Protein AF-N2A535-F1 (afdb_monomer_lite)

Radius of gyration: 11.87 Å; chains: 1; bounding box: 24×26×30 Å

Foldseek 3Di:
DAPPVRHQDFQLVVLVVDDPVVVVVVVVVCVVCVVVQDDDDVSNVVNRRDGPPPPPVVD

Organism: NCBI:txid1235802

pLDDT: mean 83.27, std 16.78, range [41.78, 97.0]

Sequence (59 aa):
MRDEYGRINNRAQIIRSLDKLRLAHFLTLIVENPEEYPKNTMEWLDWLNAESGDNIDKL

Secondary structure (DSSP, 8-state):
-B-TTSPBPBHHHHHHH--HHHHHHHHHHHHH-GGGS-SSHHHHHHHHHSB--TTGGG-

Structure (mmCIF, N/CA/C/O backbone):
data_AF-N2A535-F1
#
_entry.id   AF-N2A535-F1
#
loop_
_atom_site.group_PDB
_atom_site.id
_atom_site.type_symbol
_atom_site.label_atom_id
_atom_site.label_alt_id
_atom_site.label_comp_id
_atom_site.label_asym_id
_atom_site.label_entity_id
_atom_site.label_seq_id
_atom_site.pdbx_PDB_ins_code
_atom_site.Cartn_x
_atom_site.Cartn_y
_atom_site.Cartn_z
_atom_site.occupancy
_atom_site.B_iso_or_equiv
_atom_site.auth_seq_id
_atom_site.auth_comp_id
_atom_site.auth_asym_id
_atom_site.auth_atom_id
_atom_site.pdbx_PDB_model_num
ATOM 1 N N . MET A 1 1 ? 14.644 1.950 -4.649 1.00 59.19 1 MET A N 1
ATOM 2 C CA . MET A 1 1 ? 14.686 1.767 -6.123 1.00 59.19 1 MET A CA 1
ATOM 3 C C . MET A 1 1 ? 14.715 3.143 -6.785 1.00 59.19 1 MET A C 1
ATOM 5 O O . MET A 1 1 ? 13.920 3.988 -6.384 1.00 59.19 1 MET A O 1
ATOM 9 N N . ARG A 1 2 ? 15.659 3.414 -7.696 1.00 60.50 2 ARG A N 1
ATOM 10 C CA . ARG A 1 2 ? 15.748 4.707 -8.400 1.00 60.50 2 ARG A CA 1
ATOM 11 C C . ARG A 1 2 ? 14.992 4.640 -9.729 1.00 60.50 2 ARG A C 1
ATOM 13 O O . ARG A 1 2 ? 14.965 3.569 -10.334 1.00 60.50 2 ARG A O 1
ATOM 20 N N . ASP A 1 3 ? 14.378 5.739 -10.155 1.00 63.34 3 ASP A N 1
ATOM 21 C CA . ASP A 1 3 ? 13.777 5.843 -11.485 1.00 63.34 3 ASP A CA 1
ATOM 22 C C . ASP A 1 3 ? 14.849 5.881 -12.590 1.00 63.34 3 ASP A C 1
ATOM 24 O O . ASP A 1 3 ? 16.056 5.943 -12.333 1.00 63.34 3 ASP A O 1
ATOM 28 N N . GLU A 1 4 ? 14.396 5.849 -13.842 1.00 57.59 4 GLU A N 1
ATOM 29 C CA . GLU A 1 4 ? 15.237 5.922 -15.046 1.00 57.59 4 GLU A CA 1
ATOM 30 C C . GLU A 1 4 ? 16.052 7.229 -15.164 1.00 57.59 4 GLU A C 1
ATOM 32 O O . GLU A 1 4 ? 16.973 7.316 -15.976 1.00 57.59 4 GLU A O 1
ATOM 37 N N . TYR A 1 5 ? 15.763 8.219 -14.314 1.00 60.91 5 TYR A N 1
ATOM 38 C CA . TYR A 1 5 ? 16.449 9.506 -14.218 1.00 60.91 5 TYR A CA 1
ATOM 39 C C . TYR A 1 5 ? 17.329 9.619 -12.958 1.00 60.91 5 TYR A C 1
ATOM 41 O O . TYR A 1 5 ? 17.877 10.687 -12.678 1.00 60.91 5 TYR A O 1
ATOM 49 N N . GLY A 1 6 ? 17.485 8.531 -12.195 1.00 59.97 6 GLY A N 1
ATOM 50 C CA . GLY A 1 6 ? 18.325 8.463 -11.001 1.00 59.97 6 GLY A CA 1
ATOM 51 C C . GLY A 1 6 ? 17.705 9.053 -9.729 1.00 59.97 6 GLY A C 1
ATOM 52 O O . GLY A 1 6 ? 18.424 9.192 -8.735 1.00 59.97 6 GLY A O 1
ATOM 53 N N . ARG A 1 7 ? 16.408 9.380 -9.725 1.00 68.75 7 ARG A N 1
ATOM 54 C CA . ARG A 1 7 ? 15.673 9.902 -8.560 1.00 68.75 7 ARG A CA 1
ATOM 55 C C . ARG A 1 7 ? 15.180 8.758 -7.686 1.00 68.75 7 ARG A C 1
ATOM 57 O O . ARG A 1 7 ? 14.846 7.692 -8.189 1.00 68.75 7 ARG A O 1
ATOM 64 N N . ILE A 1 8 ? 15.132 8.958 -6.373 1.00 73.88 8 ILE A N 1
ATOM 65 C CA . ILE A 1 8 ? 14.565 7.963 -5.457 1.00 73.88 8 ILE A CA 1
ATOM 66 C C . ILE A 1 8 ? 13.054 7.905 -5.699 1.00 73.88 8 ILE A C 1
ATOM 68 O O . ILE A 1 8 ? 12.382 8.934 -5.647 1.00 73.88 8 ILE A O 1
ATOM 72 N N . ASN A 1 9 ? 12.523 6.711 -5.977 1.00 80.88 9 ASN A N 1
ATOM 73 C CA . ASN A 1 9 ? 11.082 6.533 -6.128 1.00 80.88 9 ASN A CA 1
ATOM 74 C C . ASN A 1 9 ? 10.368 6.920 -4.829 1.00 80.88 9 ASN A C 1
ATOM 76 O O . ASN A 1 9 ? 10.808 6.576 -3.729 1.00 80.88 9 ASN A O 1
ATOM 80 N N . ASN A 1 10 ? 9.232 7.598 -4.949 1.00 86.94 10 ASN A N 1
ATOM 81 C CA . ASN A 1 10 ? 8.355 7.798 -3.806 1.00 86.94 10 ASN A CA 1
ATOM 82 C C . ASN A 1 10 ? 7.637 6.492 -3.434 1.00 86.94 10 ASN A C 1
ATOM 84 O O . ASN A 1 10 ? 7.597 5.522 -4.203 1.00 86.94 10 ASN A O 1
ATOM 88 N N . ARG A 1 11 ? 7.063 6.445 -2.231 1.00 89.50 11 ARG A N 1
ATOM 89 C CA . ARG A 1 11 ? 6.405 5.231 -1.725 1.00 89.50 11 ARG A CA 1
ATOM 90 C C . ARG A 1 11 ? 5.253 4.775 -2.621 1.00 89.50 11 ARG A C 1
ATOM 92 O O . ARG A 1 11 ? 5.104 3.575 -2.840 1.00 89.50 11 ARG A O 1
ATOM 99 N N . ALA A 1 12 ? 4.492 5.701 -3.209 1.00 91.25 12 ALA A N 1
ATOM 100 C CA . ALA A 1 12 ? 3.418 5.364 -4.145 1.00 91.25 12 ALA A CA 1
ATOM 101 C C . ALA A 1 12 ? 3.923 4.618 -5.391 1.00 91.25 12 ALA A C 1
ATOM 103 O O . ALA A 1 12 ? 3.296 3.653 -5.831 1.00 91.25 12 ALA A O 1
ATOM 104 N N . GLN A 1 13 ? 5.049 5.047 -5.964 1.00 88.81 13 GLN A N 1
ATOM 105 C CA . GLN A 1 13 ? 5.669 4.382 -7.110 1.00 88.81 13 GLN A CA 1
ATOM 106 C C . GLN A 1 13 ? 6.130 2.969 -6.751 1.00 88.81 13 GLN A C 1
ATOM 108 O O . GLN A 1 13 ? 5.918 2.048 -7.537 1.00 88.81 13 GLN A O 1
ATOM 113 N N . ILE A 1 14 ? 6.698 2.776 -5.557 1.00 87.94 14 ILE A N 1
ATOM 114 C CA . ILE A 1 14 ? 7.143 1.446 -5.132 1.00 87.94 14 ILE A CA 1
ATOM 115 C C . ILE A 1 14 ? 5.961 0.517 -4.871 1.00 87.94 14 ILE A C 1
ATOM 117 O O . ILE A 1 14 ? 5.952 -0.592 -5.399 1.00 87.94 14 ILE A O 1
ATOM 121 N N . ILE A 1 15 ? 4.924 0.978 -4.168 1.00 90.25 15 ILE A N 1
ATOM 122 C CA . ILE A 1 15 ? 3.708 0.184 -3.924 1.00 90.25 15 ILE A CA 1
ATOM 123 C C . ILE A 1 15 ? 3.079 -0.285 -5.245 1.00 90.25 15 ILE A C 1
ATOM 125 O O . ILE A 1 15 ? 2.668 -1.437 -5.352 1.00 90.25 15 ILE A O 1
ATOM 129 N N . ARG A 1 16 ? 3.064 0.563 -6.286 1.00 89.56 16 ARG A N 1
ATOM 130 C CA . ARG A 1 16 ? 2.568 0.188 -7.626 1.00 89.56 16 ARG A CA 1
ATOM 131 C C . ARG A 1 16 ? 3.394 -0.901 -8.313 1.00 89.56 16 ARG A C 1
ATOM 133 O O . ARG A 1 16 ? 2.868 -1.566 -9.199 1.00 89.56 16 ARG A O 1
ATOM 140 N N . SER A 1 17 ? 4.662 -1.063 -7.941 1.00 89.38 17 SER A N 1
ATOM 141 C CA . SER A 1 17 ? 5.548 -2.098 -8.488 1.00 89.38 17 SER A CA 1
ATOM 142 C C . SER A 1 17 ? 5.505 -3.428 -7.729 1.00 89.38 17 SER A C 1
ATOM 144 O O . SER A 1 17 ? 6.096 -4.400 -8.197 1.00 89.38 17 SER A O 1
ATOM 146 N N . LEU A 1 18 ? 4.820 -3.496 -6.580 1.00 90.06 18 LEU A N 1
ATOM 147 C CA . LEU A 1 18 ? 4.732 -4.725 -5.795 1.00 90.06 18 LEU A CA 1
ATOM 148 C C . LEU A 1 18 ? 3.886 -5.782 -6.514 1.00 90.06 18 LEU A C 1
ATOM 150 O O . LEU A 1 18 ? 2.814 -5.501 -7.053 1.00 90.06 18 LEU A O 1
ATOM 154 N N . ASP A 1 19 ? 4.348 -7.030 -6.468 1.00 93.69 19 ASP A N 1
ATOM 155 C CA . ASP A 1 19 ? 3.517 -8.175 -6.825 1.00 93.69 19 ASP A CA 1
ATOM 156 C C . ASP A 1 19 ? 2.406 -8.410 -5.779 1.00 93.69 19 ASP A C 1
ATOM 158 O O . ASP A 1 19 ? 2.389 -7.819 -4.697 1.00 93.69 19 ASP A O 1
ATOM 162 N N . LYS A 1 20 ? 1.452 -9.294 -6.100 1.00 95.62 20 LYS A N 1
ATOM 163 C CA . LYS A 1 20 ? 0.275 -9.547 -5.250 1.00 95.62 20 LYS A CA 1
ATOM 164 C C . LYS A 1 20 ? 0.637 -10.049 -3.851 1.00 95.62 20 LYS A C 1
ATOM 166 O O . LYS A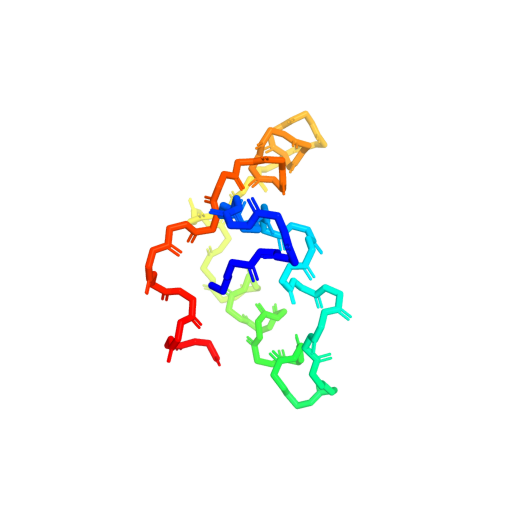 1 20 ? -0.076 -9.721 -2.907 1.00 95.62 20 LYS A O 1
ATOM 171 N N . LEU A 1 21 ? 1.695 -10.853 -3.722 1.00 95.12 21 LEU A N 1
ATOM 172 C CA . LEU A 1 21 ? 2.097 -11.421 -2.437 1.00 95.12 21 LEU A CA 1
ATOM 173 C C . LEU A 1 21 ? 2.683 -10.324 -1.548 1.00 95.12 21 LEU A C 1
ATOM 175 O O . LEU A 1 21 ? 2.238 -10.150 -0.416 1.00 95.12 21 LEU A O 1
ATOM 179 N N . ARG A 1 22 ? 3.610 -9.528 -2.085 1.00 93.00 22 ARG A N 1
ATOM 180 C CA . ARG A 1 22 ? 4.200 -8.393 -1.362 1.00 93.00 22 ARG A CA 1
ATOM 181 C C . ARG A 1 22 ? 3.174 -7.327 -1.004 1.00 93.00 22 ARG A C 1
ATOM 183 O O . ARG A 1 22 ? 3.192 -6.806 0.107 1.00 93.00 22 ARG A O 1
ATOM 190 N N . LEU A 1 23 ? 2.239 -7.033 -1.909 1.00 94.81 23 LEU A N 1
ATOM 191 C CA . LEU A 1 23 ? 1.150 -6.105 -1.618 1.00 94.81 23 LEU A CA 1
ATOM 192 C C . LEU A 1 23 ? 0.265 -6.622 -0.475 1.00 94.81 23 LEU A C 1
ATOM 194 O O . LEU A 1 23 ? -0.114 -5.840 0.392 1.00 94.81 23 LEU A O 1
ATOM 198 N N . ALA A 1 24 ? -0.037 -7.924 -0.438 1.00 97.00 24 ALA A N 1
ATOM 199 C CA . ALA A 1 24 ? -0.796 -8.515 0.661 1.00 97.00 24 ALA A CA 1
ATOM 200 C C . ALA A 1 24 ? -0.049 -8.389 1.999 1.00 97.00 24 ALA A C 1
ATOM 202 O O . ALA A 1 24 ? -0.644 -7.928 2.969 1.00 97.00 24 ALA A O 1
ATOM 203 N N . HIS A 1 25 ? 1.250 -8.705 2.038 1.00 95.69 25 HIS A N 1
ATOM 204 C CA . HIS A 1 25 ? 2.074 -8.524 3.239 1.00 95.69 25 HIS A CA 1
ATOM 205 C C . HIS A 1 25 ? 2.107 -7.068 3.713 1.00 95.69 25 HIS A C 1
ATOM 207 O O . HIS A 1 25 ? 1.912 -6.804 4.897 1.00 95.69 25 HIS A O 1
ATOM 213 N N . PHE A 1 26 ? 2.283 -6.119 2.793 1.00 93.69 26 PHE A N 1
ATOM 214 C CA . PHE A 1 26 ? 2.262 -4.695 3.117 1.00 93.69 26 PHE A CA 1
ATOM 215 C C . PHE A 1 26 ? 0.921 -4.257 3.726 1.00 93.69 26 PHE A C 1
ATOM 217 O O . PHE A 1 26 ? 0.897 -3.562 4.739 1.00 93.69 26 PHE A O 1
ATOM 224 N N . LEU A 1 27 ? -0.202 -4.698 3.153 1.00 94.94 27 LEU A N 1
ATOM 225 C CA . LEU A 1 27 ? -1.529 -4.395 3.695 1.00 94.94 27 LEU A CA 1
ATOM 226 C C . LEU A 1 27 ? -1.753 -5.033 5.073 1.00 94.94 27 LEU A C 1
ATOM 228 O O . LEU A 1 27 ? -2.353 -4.399 5.938 1.00 94.94 27 LEU A O 1
ATOM 232 N N . THR A 1 28 ? -1.251 -6.247 5.304 1.00 96.94 28 THR A N 1
ATOM 233 C CA . THR A 1 28 ? -1.290 -6.889 6.625 1.00 96.94 28 THR A CA 1
ATOM 234 C C . THR A 1 28 ? -0.509 -6.083 7.661 1.00 96.94 28 THR A C 1
ATOM 236 O O . THR A 1 28 ? -1.046 -5.826 8.734 1.00 96.94 28 THR A O 1
ATOM 239 N N . LEU A 1 29 ? 0.691 -5.596 7.328 1.00 94.12 29 LEU A N 1
ATOM 240 C CA . LEU A 1 29 ? 1.488 -4.764 8.238 1.00 94.12 29 LEU A CA 1
ATOM 241 C C . LEU A 1 29 ? 0.762 -3.479 8.654 1.00 94.12 29 LEU A C 1
ATOM 243 O O . LEU A 1 29 ? 0.852 -3.089 9.817 1.00 94.12 29 LEU A O 1
ATOM 247 N N . ILE A 1 30 ? 0.021 -2.851 7.731 1.00 94.44 30 ILE A N 1
ATOM 248 C CA . ILE A 1 30 ? -0.808 -1.670 8.029 1.00 94.44 30 ILE A CA 1
ATOM 249 C C . ILE A 1 30 ? -1.908 -2.006 9.037 1.00 94.44 30 ILE A C 1
ATOM 251 O O . ILE A 1 30 ? -2.187 -1.216 9.935 1.00 94.44 30 ILE A O 1
ATOM 255 N N . VAL A 1 31 ? -2.547 -3.166 8.881 1.00 95.38 31 VAL A N 1
ATOM 256 C CA . VAL A 1 31 ? -3.621 -3.612 9.779 1.00 95.38 31 VAL A CA 1
ATOM 257 C C . VAL A 1 31 ? -3.078 -3.986 11.158 1.00 95.38 31 VAL A C 1
ATOM 259 O O . VAL A 1 31 ? -3.739 -3.715 12.157 1.00 95.38 31 VAL A O 1
ATOM 262 N N . GLU A 1 32 ? -1.900 -4.607 11.218 1.00 96.56 32 GLU A N 1
ATOM 263 C CA . GLU A 1 32 ? -1.285 -5.068 12.466 1.00 96.56 32 GLU A CA 1
ATOM 264 C C . GLU A 1 32 ? -0.674 -3.931 13.297 1.00 96.56 32 GLU A C 1
ATOM 266 O O . GLU A 1 32 ? -0.678 -4.033 14.520 1.00 96.56 32 GLU A O 1
ATOM 271 N N . ASN A 1 33 ? -0.196 -2.855 12.658 1.00 95.50 33 ASN A N 1
ATOM 272 C CA . ASN A 1 33 ? 0.526 -1.757 13.323 1.00 95.50 33 ASN A CA 1
ATOM 273 C C . ASN A 1 33 ? -0.037 -0.380 12.918 1.00 95.50 33 ASN A C 1
ATOM 275 O O . ASN A 1 33 ? 0.695 0.455 12.382 1.00 95.50 33 ASN A O 1
ATOM 279 N N . PRO A 1 34 ? -1.344 -0.114 13.095 1.00 93.00 34 PRO A N 1
ATOM 280 C CA . PRO A 1 34 ? -1.993 1.090 12.569 1.00 93.00 34 PRO A CA 1
ATOM 281 C C . PRO A 1 34 ? -1.388 2.406 13.089 1.00 93.00 34 PRO A C 1
ATOM 283 O O . PRO A 1 34 ? -1.512 3.434 12.429 1.00 93.00 34 PRO A O 1
ATOM 286 N N . GLU A 1 35 ? -0.729 2.394 14.247 1.00 94.44 35 GLU A N 1
ATOM 287 C CA . GLU A 1 35 ? -0.019 3.530 14.842 1.00 94.44 35 GLU A CA 1
ATOM 288 C C . GLU A 1 35 ? 1.263 3.935 14.101 1.00 94.44 35 GLU A C 1
ATOM 290 O O . GLU A 1 35 ? 1.706 5.076 14.236 1.00 94.44 35 GLU A O 1
ATOM 295 N N . GLU A 1 36 ? 1.845 3.033 13.307 1.00 92.00 36 GLU A N 1
ATOM 296 C CA . GLU A 1 36 ? 3.024 3.315 12.480 1.00 92.00 36 GLU A CA 1
ATOM 297 C C . GLU A 1 36 ? 2.657 3.949 11.129 1.00 92.00 36 GLU A C 1
ATOM 299 O O . GLU A 1 36 ? 3.533 4.428 10.399 1.00 92.00 36 GLU A O 1
ATOM 304 N N . TYR A 1 37 ? 1.362 3.984 10.792 1.00 93.12 37 TYR A N 1
ATOM 305 C CA . TYR A 1 37 ? 0.862 4.465 9.510 1.00 93.12 37 TYR A CA 1
ATOM 306 C C . TYR A 1 37 ? -0.010 5.722 9.650 1.00 93.12 37 TYR A C 1
ATOM 308 O O . TYR A 1 37 ? -0.570 6.006 10.710 1.00 93.12 37 TYR A O 1
ATOM 316 N N . PRO A 1 38 ? -0.143 6.510 8.568 1.00 96.31 38 PRO A N 1
ATOM 317 C CA . PRO A 1 38 ? -0.994 7.692 8.559 1.00 96.31 38 PRO A CA 1
ATOM 318 C C . PRO A 1 38 ? -2.450 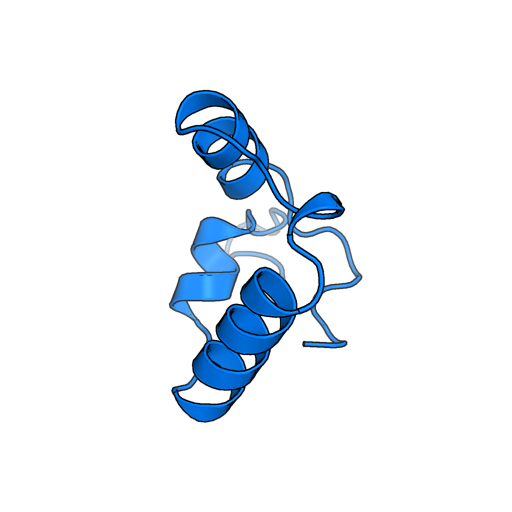7.400 8.942 1.00 96.31 38 PRO A C 1
ATOM 320 O O . PRO A 1 38 ? -3.055 6.424 8.491 1.00 96.31 38 PRO A O 1
ATOM 323 N N . LYS A 1 39 ? -3.063 8.300 9.716 1.00 93.81 39 LYS A N 1
ATOM 324 C CA . LYS A 1 39 ? -4.436 8.106 10.231 1.00 93.81 39 LYS A CA 1
ATOM 325 C C . LYS A 1 39 ? -5.523 8.795 9.406 1.00 93.81 39 LYS A C 1
ATOM 327 O O . LYS A 1 39 ? -6.709 8.584 9.644 1.00 93.81 39 LYS A O 1
ATOM 332 N N . ASN A 1 40 ? -5.146 9.666 8.472 1.00 96.19 40 ASN A N 1
ATOM 333 C CA . ASN A 1 40 ? -6.082 10.409 7.630 1.00 96.19 40 ASN A CA 1
ATOM 334 C C . ASN A 1 40 ? -5.525 10.638 6.222 1.00 96.19 40 ASN A C 1
ATOM 336 O O . ASN A 1 40 ? -4.345 10.427 5.952 1.00 96.19 40 ASN A O 1
ATOM 340 N N . THR A 1 41 ? -6.396 11.081 5.318 1.00 96.06 41 THR A N 1
ATOM 341 C CA . THR A 1 41 ? -6.083 11.237 3.894 1.00 96.06 41 THR A CA 1
ATOM 342 C C . THR A 1 41 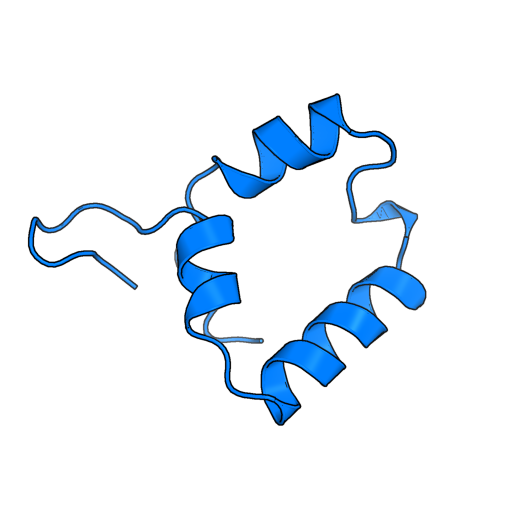? -4.922 12.193 3.621 1.00 96.06 41 THR A C 1
ATOM 344 O O . THR A 1 41 ? -4.128 11.912 2.730 1.00 96.06 41 THR A O 1
ATOM 347 N N . MET A 1 42 ? -4.794 13.293 4.369 1.00 97.00 42 MET A N 1
ATOM 3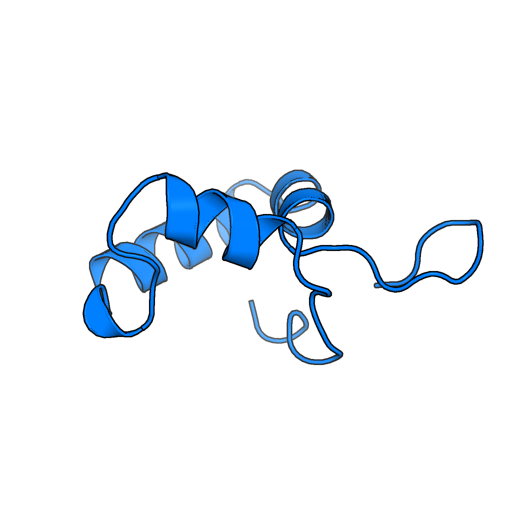48 C CA . MET A 1 42 ? -3.712 14.260 4.145 1.00 97.00 42 MET A CA 1
ATOM 349 C C . MET A 1 42 ? -2.359 13.678 4.541 1.00 97.00 42 MET A C 1
ATOM 351 O O . MET A 1 42 ? -1.420 13.720 3.755 1.00 97.00 42 MET A O 1
ATOM 355 N N . GLU A 1 43 ? -2.288 13.037 5.707 1.00 95.12 43 GLU A N 1
ATOM 356 C CA . GLU A 1 43 ? -1.066 12.359 6.142 1.00 95.12 43 GLU A CA 1
ATOM 357 C C . GLU A 1 43 ? -0.692 11.207 5.194 1.00 95.12 43 GLU A C 1
ATOM 359 O O . GLU A 1 43 ? 0.487 10.986 4.925 1.00 95.12 43 GLU A O 1
ATOM 364 N N . TRP A 1 44 ? -1.681 10.498 4.634 1.00 95.12 44 TRP A N 1
ATOM 365 C CA . TRP A 1 44 ? -1.439 9.482 3.605 1.00 95.12 44 TRP A CA 1
ATOM 366 C C . TRP A 1 44 ? -0.857 10.077 2.327 1.00 95.12 44 TRP A C 1
ATOM 368 O O . TRP A 1 44 ? 0.078 9.506 1.769 1.00 95.12 44 TRP A O 1
ATOM 378 N N . LEU A 1 45 ? -1.387 11.209 1.859 1.00 95.50 45 LEU A N 1
ATOM 379 C CA . LEU A 1 45 ? -0.866 11.898 0.678 1.00 95.50 45 LEU A CA 1
ATOM 380 C C . LEU A 1 45 ? 0.595 12.306 0.881 1.00 95.50 45 LEU A C 1
ATOM 382 O O . LEU A 1 45 ? 1.423 12.043 0.007 1.00 95.50 45 LEU A O 1
ATOM 386 N N . ASP A 1 46 ? 0.928 12.875 2.036 1.00 94.38 46 ASP A N 1
ATOM 387 C CA . ASP A 1 46 ? 2.302 13.268 2.353 1.00 94.38 46 ASP A CA 1
ATOM 388 C C . ASP A 1 46 ? 3.221 12.043 2.448 1.00 94.38 46 ASP A C 1
ATOM 390 O O . ASP A 1 46 ? 4.292 12.002 1.837 1.00 94.38 46 ASP A O 1
ATOM 394 N N . TRP A 1 47 ? 2.780 10.992 3.142 1.00 93.88 47 TRP A N 1
ATOM 395 C CA . TRP A 1 47 ? 3.553 9.764 3.310 1.00 93.88 47 TRP A CA 1
ATOM 396 C C . TRP A 1 47 ? 3.815 9.044 1.983 1.00 93.88 47 TRP A C 1
ATOM 398 O O . TRP A 1 47 ? 4.916 8.531 1.778 1.00 93.88 47 TRP A O 1
ATOM 408 N N . LEU A 1 48 ? 2.832 9.0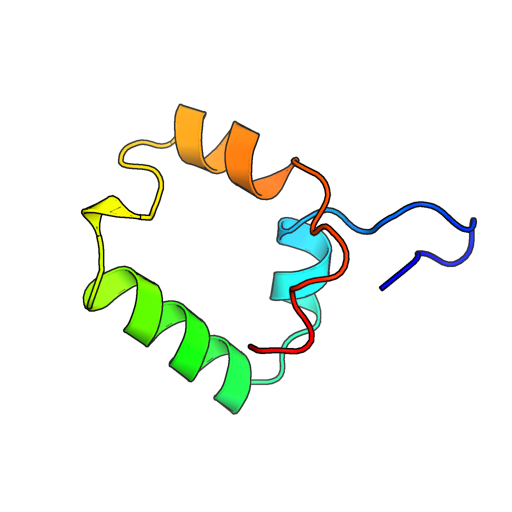09 1.080 1.00 92.44 48 LEU A N 1
ATOM 409 C CA . LEU A 1 48 ? 2.929 8.354 -0.228 1.00 92.44 48 LEU A CA 1
ATOM 410 C C . LEU A 1 48 ? 3.841 9.106 -1.206 1.00 92.44 48 LEU A C 1
ATOM 412 O O . LEU A 1 48 ? 4.486 8.470 -2.045 1.00 92.44 48 LEU A O 1
ATOM 416 N N . ASN A 1 49 ? 3.894 10.435 -1.098 1.00 90.69 49 ASN A N 1
ATOM 417 C CA . ASN A 1 49 ? 4.748 11.291 -1.923 1.00 90.69 49 ASN A CA 1
ATOM 418 C C . ASN A 1 49 ? 6.184 11.394 -1.400 1.00 90.69 49 ASN A C 1
ATOM 420 O O . ASN A 1 49 ? 7.077 11.754 -2.168 1.00 90.69 49 ASN A O 1
ATOM 424 N N . ALA A 1 50 ? 6.416 11.066 -0.128 1.00 88.06 50 ALA A N 1
ATOM 425 C CA . ALA A 1 50 ? 7.753 11.018 0.437 1.00 88.06 50 ALA A CA 1
ATOM 426 C C . ALA A 1 50 ? 8.625 9.962 -0.262 1.00 88.06 50 ALA A C 1
ATOM 428 O O . ALA A 1 50 ? 8.147 8.919 -0.726 1.00 88.06 50 ALA A O 1
ATOM 429 N N . GLU A 1 51 ? 9.928 10.236 -0.312 1.00 85.75 51 GLU A N 1
ATOM 430 C CA . GLU A 1 51 ? 10.925 9.300 -0.823 1.00 85.75 51 GLU A CA 1
ATOM 431 C C . GLU A 1 51 ? 10.850 7.972 -0.061 1.00 85.75 51 GLU A C 1
ATOM 433 O O . GLU A 1 51 ? 10.689 7.936 1.163 1.00 85.75 51 GLU A O 1
ATOM 438 N N . SER A 1 52 ? 10.980 6.855 -0.777 1.00 70.81 52 SER A N 1
ATOM 439 C CA . SER A 1 52 ? 10.913 5.528 -0.162 1.00 70.81 52 SER A CA 1
ATOM 440 C C . SER A 1 52 ? 12.051 5.232 0.816 1.00 70.81 52 SER A C 1
ATOM 442 O O . SER A 1 52 ? 11.970 4.263 1.569 1.00 70.81 52 SER A O 1
ATOM 444 N N . GLY A 1 53 ? 13.125 6.026 0.769 1.00 64.06 53 GLY A N 1
ATOM 445 C CA . GLY A 1 53 ? 14.412 5.695 1.373 1.00 64.06 53 GLY A CA 1
ATOM 446 C C . GLY A 1 53 ? 15.017 4.406 0.799 1.00 64.06 53 GLY A C 1
ATOM 447 O O . GLY A 1 53 ? 14.469 3.794 -0.126 1.00 64.06 53 GLY A O 1
ATOM 448 N N . ASP A 1 54 ? 16.140 3.982 1.382 1.00 51.91 54 ASP A N 1
ATOM 449 C CA . ASP A 1 54 ? 16.863 2.749 1.025 1.00 51.91 54 ASP A CA 1
ATOM 450 C C . ASP A 1 54 ? 16.248 1.470 1.640 1.00 51.91 54 ASP A C 1
ATOM 4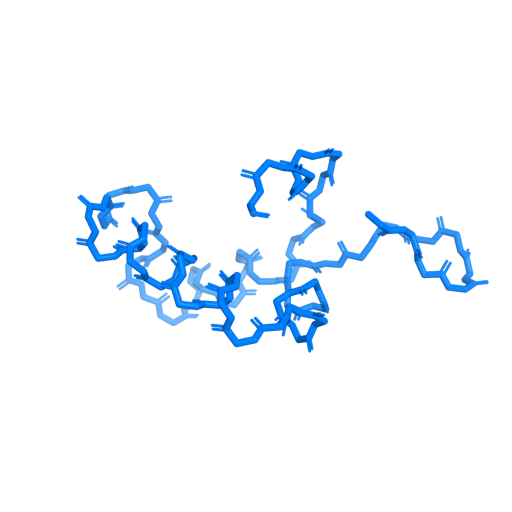52 O O . ASP A 1 54 ? 16.730 0.371 1.398 1.00 51.91 54 ASP A O 1
ATOM 456 N N . ASN A 1 55 ? 15.182 1.582 2.444 1.00 47.34 55 ASN A N 1
ATOM 457 C CA . ASN A 1 55 ? 14.723 0.503 3.334 1.00 47.34 55 ASN A CA 1
ATOM 458 C C . ASN A 1 55 ? 13.485 -0.284 2.864 1.00 47.34 55 ASN A C 1
ATOM 460 O O . ASN A 1 55 ? 13.033 -1.163 3.598 1.00 47.34 55 ASN A O 1
ATOM 464 N N . ILE A 1 56 ? 12.934 -0.031 1.668 1.00 49.72 56 ILE A N 1
ATOM 465 C CA . ILE A 1 56 ? 11.813 -0.854 1.157 1.00 49.72 56 ILE A CA 1
ATOM 466 C C . ILE A 1 56 ? 12.271 -2.249 0.683 1.00 49.72 56 ILE A C 1
ATOM 468 O O . ILE A 1 56 ? 11.447 -3.144 0.540 1.00 49.72 56 ILE A O 1
ATOM 472 N N . ASP A 1 57 ? 13.577 -2.518 0.587 1.00 43.88 57 ASP A N 1
ATOM 473 C CA . ASP A 1 57 ? 14.097 -3.868 0.298 1.00 43.88 57 ASP A CA 1
ATOM 474 C C . ASP A 1 57 ? 13.823 -4.905 1.419 1.00 43.88 57 ASP A C 1
ATOM 476 O O . ASP A 1 57 ? 14.243 -6.057 1.318 1.00 43.88 57 ASP A O 1
ATOM 480 N N . LYS A 1 58 ? 13.104 -4.523 2.486 1.00 41.78 58 LYS A N 1
ATOM 481 C CA . LYS A 1 58 ? 12.603 -5.422 3.539 1.00 41.78 58 LYS A CA 1
ATOM 482 C C . LYS A 1 58 ? 11.083 -5.666 3.514 1.00 41.78 58 LYS A C 1
ATOM 484 O O . LYS A 1 58 ? 10.591 -6.294 4.449 1.00 41.78 58 LYS A O 1
ATOM 489 N N . LEU A 1 59 ? 10.357 -5.188 2.494 1.00 45.41 59 LEU A N 1
ATOM 490 C CA . LEU A 1 59 ? 8.934 -5.506 2.274 1.00 45.41 59 LEU A CA 1
ATOM 491 C C . LEU A 1 59 ? 8.733 -6.730 1.364 1.00 45.41 59 LEU A C 1
ATOM 493 O O . LEU A 1 59 ? 9.392 -6.827 0.301 1.00 45.41 59 LEU A O 1
#